Protein AF-A0A524MR75-F1 (afdb_monomer_lite)

Foldseek 3Di:
DDDPDPDPPVVVVVVVVVVVVVVVVVVVVVVPVVLVVVLVCCCVVVVDDPDPVVNCVSVVVSVVVVVVVCVVVVVVVQQVCCPDPQRGPPNDD

Secondary structure (DSSP, 8-state):
-------HHHHHHHHHHHHHHHHHHHHHHHHHHHHHHHHHHHHHHTT----HHHHHHHHHHHHHHHHHHHHHHHHHHHHHT-BTTB-TTTS--

Radius of gyration: 23.27 Å; chains: 1; bounding box: 49×64×50 Å

Structure (mmCIF, N/CA/C/O backbone):
data_AF-A0A524MR75-F1
#
_entry.id   AF-A0A524MR75-F1
#
loop_
_atom_site.group_PDB
_atom_site.id
_atom_site.type_symbol
_atom_site.label_atom_id
_atom_site.label_alt_id
_atom_site.label_comp_id
_atom_site.label_asym_id
_atom_site.label_entity_id
_atom_site.label_seq_id
_atom_site.pdbx_PDB_ins_code
_atom_site.Cartn_x
_atom_site.Cartn_y
_atom_site.Cartn_z
_atom_site.occupancy
_atom_site.B_iso_or_equiv
_atom_site.auth_seq_id
_atom_site.auth_comp_id
_atom_site.auth_asym_id
_atom_site.auth_atom_id
_atom_site.pdbx_PDB_model_num
ATOM 1 N N . MET A 1 1 ? 26.734 42.754 -31.546 1.00 48.81 1 MET A N 1
ATOM 2 C CA . MET A 1 1 ? 25.582 42.226 -30.788 1.00 48.81 1 MET A CA 1
ATOM 3 C C . MET A 1 1 ? 25.769 40.725 -30.623 1.00 48.81 1 MET A C 1
ATOM 5 O O . MET A 1 1 ? 25.618 40.012 -31.602 1.00 48.81 1 MET A O 1
ATOM 9 N N . SER A 1 2 ? 26.198 40.270 -29.442 1.00 53.72 2 SER A N 1
ATOM 10 C CA . SER A 1 2 ? 26.284 38.839 -29.116 1.00 53.72 2 SER A CA 1
ATOM 11 C C . SER A 1 2 ? 24.911 38.387 -28.624 1.00 53.72 2 SER A C 1
ATOM 13 O O . SER A 1 2 ? 24.395 38.954 -27.660 1.00 53.72 2 SER A O 1
ATOM 15 N N . ASP A 1 3 ? 24.301 37.456 -29.348 1.00 58.81 3 ASP A N 1
ATOM 16 C CA . ASP A 1 3 ? 22.954 36.945 -29.113 1.00 58.81 3 ASP A CA 1
ATOM 17 C C . ASP A 1 3 ? 22.938 36.063 -27.853 1.00 58.81 3 ASP A C 1
ATOM 19 O O . ASP A 1 3 ? 23.550 34.996 -27.801 1.00 58.81 3 ASP A O 1
ATOM 23 N N . ASN A 1 4 ? 22.278 36.550 -26.803 1.00 65.38 4 ASN A N 1
ATOM 24 C CA . ASN A 1 4 ? 22.024 35.820 -25.567 1.00 65.38 4 ASN A CA 1
ATOM 25 C C . ASN A 1 4 ? 20.713 35.045 -25.739 1.00 65.38 4 ASN A C 1
ATOM 27 O O . ASN A 1 4 ? 19.657 35.521 -25.329 1.00 65.38 4 ASN A O 1
ATOM 31 N N . GLN A 1 5 ? 20.770 33.877 -26.383 1.00 65.69 5 GLN A N 1
ATOM 32 C CA . GLN A 1 5 ? 19.628 32.964 -26.456 1.00 65.69 5 GLN A CA 1
ATOM 33 C C . GLN A 1 5 ? 19.525 32.193 -25.131 1.00 65.69 5 GLN A C 1
ATOM 35 O O . GLN A 1 5 ? 20.377 31.339 -24.862 1.00 65.69 5 GLN A O 1
ATOM 40 N N . PRO A 1 6 ? 18.518 32.462 -24.276 1.00 60.31 6 PRO A N 1
ATOM 41 C CA . PRO A 1 6 ? 18.372 31.738 -23.029 1.00 60.31 6 PRO A CA 1
ATOM 42 C C . PRO A 1 6 ? 18.047 30.276 -23.331 1.00 60.31 6 PRO A C 1
ATOM 44 O O . PRO A 1 6 ? 17.108 29.943 -24.051 1.00 60.31 6 PRO A O 1
ATOM 47 N N . ASP A 1 7 ? 18.864 29.411 -22.752 1.00 60.19 7 ASP A N 1
ATOM 48 C CA . ASP A 1 7 ? 18.741 27.966 -22.689 1.00 60.19 7 ASP A CA 1
ATOM 49 C C . ASP A 1 7 ? 17.295 27.419 -22.705 1.00 60.19 7 ASP A C 1
ATOM 51 O O . ASP A 1 7 ? 16.629 27.245 -21.678 1.00 60.19 7 ASP A O 1
ATOM 55 N N . ARG A 1 8 ? 16.822 27.058 -23.899 1.00 60.59 8 ARG A N 1
ATOM 56 C CA . ARG A 1 8 ? 15.528 26.394 -24.099 1.00 60.59 8 ARG A CA 1
ATOM 57 C C . ARG A 1 8 ? 15.554 24.915 -23.680 1.00 60.59 8 ARG A C 1
ATOM 59 O O . ARG A 1 8 ? 14.507 24.330 -23.421 1.00 60.59 8 ARG A O 1
ATOM 66 N N . SER A 1 9 ? 16.737 24.308 -23.580 1.00 58.38 9 SER A N 1
ATOM 67 C CA . SER A 1 9 ? 16.922 22.875 -23.316 1.00 58.38 9 SER A CA 1
ATOM 68 C C . SER A 1 9 ? 16.774 22.497 -21.832 1.00 58.38 9 SER A C 1
ATOM 70 O O . SER A 1 9 ? 16.170 21.470 -21.520 1.00 58.38 9 SER A O 1
ATOM 72 N N . ARG A 1 10 ? 17.250 23.341 -20.902 1.00 60.12 10 ARG A N 1
ATOM 73 C CA . ARG A 1 10 ? 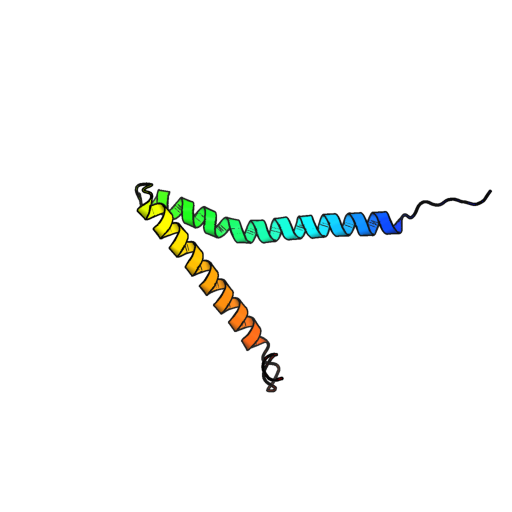17.092 23.181 -19.446 1.00 60.12 10 ARG A CA 1
ATOM 74 C C . ARG A 1 10 ? 15.629 23.273 -19.051 1.00 60.12 10 ARG A C 1
ATOM 76 O O . ARG A 1 10 ? 15.191 22.492 -18.217 1.00 60.12 10 ARG A O 1
ATOM 83 N N . ASN A 1 11 ? 14.880 24.178 -19.677 1.00 60.31 11 ASN A N 1
ATOM 84 C CA . ASN A 1 11 ? 13.459 24.374 -19.395 1.00 60.31 11 ASN A CA 1
ATOM 85 C C . ASN A 1 11 ? 12.616 23.148 -19.782 1.00 60.31 11 ASN A C 1
ATOM 87 O O . ASN A 1 11 ? 11.742 22.750 -19.017 1.00 60.31 11 ASN A O 1
ATOM 91 N N . ILE A 1 12 ? 12.922 22.487 -20.908 1.00 63.91 12 ILE A N 1
ATOM 92 C CA . ILE A 1 12 ? 12.242 21.234 -21.279 1.00 63.91 12 ILE A CA 1
ATOM 93 C C . ILE A 1 12 ? 12.622 20.100 -20.323 1.00 63.91 12 ILE A C 1
ATOM 95 O O . ILE A 1 12 ? 11.734 19.413 -19.836 1.00 63.91 12 ILE A O 1
ATOM 99 N N . LYS A 1 13 ? 13.906 19.935 -19.972 1.00 62.28 13 LYS A N 1
ATOM 100 C CA . LYS A 1 13 ? 14.329 18.901 -19.007 1.00 62.28 13 LYS A CA 1
ATOM 101 C C . LYS A 1 13 ? 13.724 19.110 -17.612 1.00 62.28 13 LYS A C 1
ATOM 103 O O . LYS A 1 13 ? 13.304 18.140 -16.985 1.00 62.28 13 LYS A O 1
ATOM 108 N N . ALA A 1 14 ? 13.644 20.358 -17.147 1.00 62.59 14 ALA A N 1
ATOM 109 C CA . ALA A 1 14 ? 13.002 20.716 -15.883 1.00 62.59 14 ALA A CA 1
ATOM 110 C C . ALA A 1 14 ? 11.486 20.441 -15.912 1.00 62.59 14 ALA A C 1
ATOM 112 O O . ALA A 1 14 ? 10.946 19.898 -14.950 1.00 62.59 14 ALA A O 1
ATOM 113 N N . GLY A 1 15 ? 10.817 20.728 -17.036 1.00 77.25 15 GLY A N 1
ATOM 114 C CA . GLY A 1 15 ? 9.411 20.377 -17.252 1.00 77.25 15 GLY A CA 1
ATOM 115 C C . GLY A 1 15 ? 9.168 18.865 -17.273 1.00 77.25 15 GLY A C 1
ATOM 116 O O . GLY A 1 15 ? 8.263 18.380 -16.600 1.00 77.25 15 GLY A O 1
ATOM 117 N N . THR A 1 16 ? 10.012 18.096 -17.969 1.00 84.81 16 THR A N 1
ATOM 118 C CA . THR A 1 16 ? 9.908 16.629 -18.028 1.00 84.81 16 THR A CA 1
ATOM 119 C C . THR A 1 16 ? 10.108 15.982 -16.659 1.00 84.81 16 THR A C 1
ATOM 121 O O . THR A 1 16 ? 9.383 15.050 -16.322 1.00 84.81 16 THR A O 1
ATOM 124 N N . ALA A 1 17 ? 11.047 16.478 -15.846 1.00 86.19 17 ALA A N 1
ATOM 125 C CA . ALA A 1 17 ? 11.243 15.980 -14.486 1.00 86.19 17 ALA A CA 1
ATOM 126 C C . ALA A 1 17 ? 10.000 16.219 -13.612 1.00 86.19 17 ALA A C 1
ATOM 128 O O . ALA A 1 17 ? 9.536 15.296 -12.946 1.00 86.19 17 ALA A O 1
ATOM 129 N N . GLY A 1 18 ? 9.411 17.420 -13.666 1.00 89.31 18 GLY A N 1
ATOM 130 C CA . GLY A 1 18 ? 8.167 17.725 -12.951 1.00 89.31 18 GLY A CA 1
ATOM 131 C C . GLY A 1 18 ? 6.998 16.829 -13.376 1.00 89.31 18 GLY A C 1
ATOM 132 O O . GLY A 1 18 ? 6.278 16.304 -12.527 1.00 89.31 18 GLY A O 1
ATOM 133 N N . LEU A 1 19 ? 6.855 16.580 -14.680 1.00 91.94 19 LEU A N 1
ATOM 134 C CA . LEU A 1 19 ? 5.848 15.657 -15.215 1.00 91.94 19 LEU A CA 1
ATOM 135 C C . LEU A 1 19 ? 6.091 14.207 -14.771 1.00 91.94 19 LEU A C 1
ATOM 137 O O . LEU A 1 19 ? 5.135 13.510 -14.442 1.00 91.94 19 LEU A O 1
ATOM 141 N N . ALA A 1 20 ? 7.348 13.761 -14.705 1.00 91.06 20 ALA A N 1
ATOM 142 C CA . ALA A 1 20 ? 7.696 12.427 -14.219 1.00 91.06 20 ALA A CA 1
ATOM 143 C C . ALA A 1 20 ? 7.329 12.246 -12.737 1.00 91.06 20 ALA A C 1
ATOM 145 O O . ALA A 1 20 ? 6.729 11.235 -12.380 1.00 91.06 20 ALA A O 1
ATOM 146 N N . PHE A 1 21 ? 7.608 13.236 -11.882 1.00 93.56 21 PHE A N 1
ATOM 147 C CA . PHE A 1 21 ? 7.179 13.199 -10.479 1.00 93.56 21 PHE A CA 1
ATOM 148 C C . PHE A 1 21 ? 5.654 13.212 -10.334 1.00 93.56 21 PHE A C 1
ATOM 150 O O . PHE A 1 21 ? 5.120 12.473 -9.509 1.00 93.56 21 PHE A O 1
ATOM 157 N N . GLY A 1 22 ? 4.946 13.989 -11.160 1.00 93.19 22 GLY A N 1
ATOM 158 C CA . GLY A 1 22 ? 3.482 13.972 -11.202 1.00 93.19 22 GLY A CA 1
ATOM 159 C C . GLY A 1 22 ? 2.925 12.601 -11.596 1.00 93.19 22 GLY A C 1
ATOM 160 O O . GLY A 1 22 ? 2.043 12.076 -10.919 1.00 93.19 22 GLY A O 1
ATOM 161 N N . ALA A 1 23 ? 3.483 11.981 -12.638 1.00 93.50 23 ALA A N 1
ATOM 162 C CA . ALA A 1 23 ? 3.093 10.644 -13.079 1.00 93.50 23 ALA A CA 1
ATOM 163 C C . ALA A 1 23 ? 3.364 9.579 -12.003 1.00 93.50 23 ALA A C 1
ATOM 165 O O . ALA A 1 23 ? 2.496 8.751 -11.732 1.00 93.50 23 ALA A O 1
ATOM 166 N N . LEU A 1 24 ? 4.524 9.632 -11.338 1.00 91.12 24 LEU A N 1
ATOM 167 C CA . LEU A 1 24 ? 4.829 8.758 -10.202 1.00 91.12 24 LEU A CA 1
ATOM 168 C C . LEU A 1 24 ? 3.822 8.953 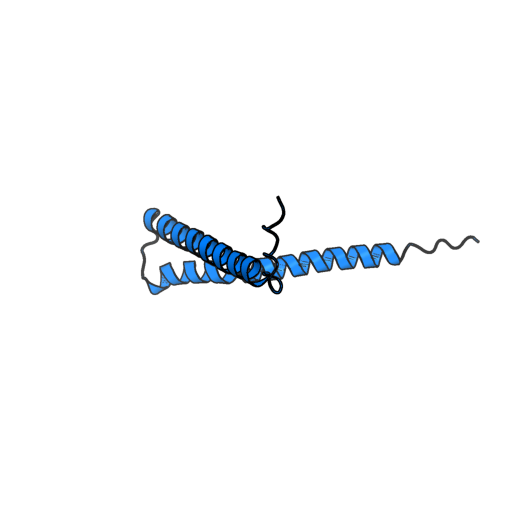-9.063 1.00 91.12 24 LEU A C 1
ATOM 170 O O . LEU A 1 24 ? 3.318 7.970 -8.529 1.00 91.12 24 LEU A O 1
ATOM 174 N N . GLY A 1 25 ? 3.481 10.200 -8.728 1.00 89.69 25 GLY A N 1
ATOM 175 C CA . GLY A 1 25 ? 2.485 10.511 -7.702 1.00 89.69 25 GLY A CA 1
ATOM 176 C C . GLY A 1 25 ? 1.109 9.908 -7.998 1.00 89.69 25 GLY A C 1
ATOM 177 O O . GLY A 1 25 ? 0.485 9.351 -7.099 1.00 89.69 25 GLY A O 1
ATOM 178 N N . ILE A 1 26 ? 0.664 9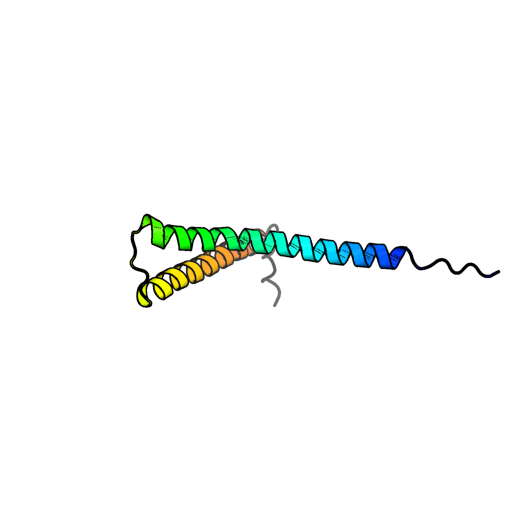.945 -9.258 1.00 91.12 26 ILE A N 1
ATOM 179 C CA . ILE A 1 26 ? -0.603 9.329 -9.681 1.00 91.12 26 ILE A CA 1
ATOM 180 C C . ILE A 1 26 ? -0.545 7.804 -9.532 1.00 91.12 26 ILE A C 1
ATOM 182 O O . ILE A 1 26 ? -1.462 7.219 -8.965 1.00 91.12 26 ILE A O 1
ATOM 186 N N . VAL A 1 2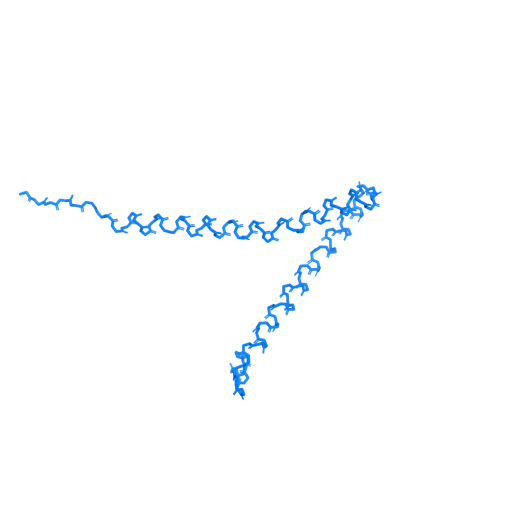7 ? 0.537 7.161 -9.988 1.00 87.62 27 VAL A N 1
ATOM 187 C CA . VAL A 1 27 ? 0.688 5.695 -9.922 1.00 87.62 27 VAL A CA 1
ATOM 188 C C . VAL A 1 27 ? 0.761 5.204 -8.476 1.00 87.62 27 VAL A C 1
ATOM 190 O O . VAL A 1 27 ? 0.067 4.258 -8.109 1.00 87.62 27 VAL A O 1
ATOM 193 N N . TYR A 1 28 ? 1.563 5.855 -7.629 1.00 82.94 28 TYR A N 1
ATOM 194 C CA . TYR A 1 28 ? 1.622 5.516 -6.205 1.00 82.94 28 TYR A CA 1
ATOM 195 C C . TYR A 1 28 ? 0.303 5.820 -5.484 1.00 82.94 28 TYR A C 1
ATOM 197 O O . TYR A 1 28 ? -0.069 5.086 -4.569 1.00 82.94 28 TYR A O 1
ATOM 205 N N . GLY A 1 29 ? -0.426 6.852 -5.918 1.00 83.06 29 GLY A N 1
ATOM 206 C CA . GLY A 1 29 ? -1.780 7.136 -5.453 1.00 83.06 29 GLY A CA 1
ATOM 207 C C . GLY A 1 29 ? -2.746 5.998 -5.776 1.00 83.06 29 GLY A C 1
ATOM 208 O O . GLY A 1 29 ? -3.394 5.482 -4.869 1.00 83.06 29 GLY A O 1
ATOM 209 N N . ASP A 1 30 ? -2.791 5.554 -7.034 1.00 85.06 30 ASP A N 1
ATOM 210 C CA . ASP A 1 30 ? -3.675 4.479 -7.501 1.00 85.06 30 ASP A CA 1
ATOM 211 C C . ASP A 1 30 ? -3.445 3.163 -6.733 1.00 85.06 30 ASP A C 1
ATOM 213 O O . ASP A 1 30 ? -4.396 2.556 -6.239 1.00 85.06 30 ASP A O 1
ATOM 217 N N . ILE A 1 31 ? -2.179 2.798 -6.482 1.00 82.88 31 ILE A N 1
ATOM 218 C CA . ILE A 1 31 ? -1.806 1.629 -5.661 1.00 82.88 31 ILE A CA 1
ATOM 219 C C . ILE A 1 31 ? -2.405 1.712 -4.243 1.00 82.88 31 ILE A C 1
ATOM 221 O O . ILE A 1 31 ? -2.828 0.696 -3.690 1.00 82.88 31 ILE A O 1
ATOM 225 N N . GLY A 1 32 ? -2.457 2.912 -3.657 1.00 75.38 32 GLY A N 1
ATOM 226 C CA . GLY A 1 32 ? -2.942 3.155 -2.296 1.00 75.38 32 GLY A CA 1
ATOM 227 C C . GLY A 1 32 ? -4.455 3.358 -2.163 1.00 75.38 32 GLY A C 1
ATOM 228 O O . GLY A 1 32 ? -4.974 3.307 -1.046 1.00 75.38 32 GLY A O 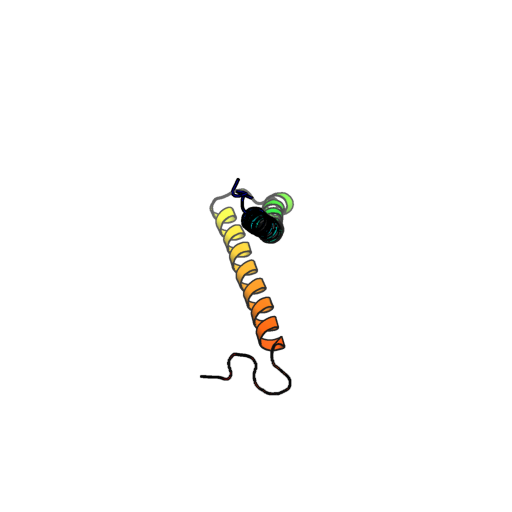1
ATOM 229 N N . THR A 1 33 ? -5.187 3.559 -3.262 1.00 80.94 33 THR A N 1
ATOM 230 C CA . THR A 1 33 ? -6.651 3.706 -3.194 1.00 80.94 33 THR A CA 1
ATOM 231 C C . THR A 1 33 ? -7.342 2.374 -2.900 1.00 80.94 33 THR A C 1
ATOM 233 O O . THR A 1 33 ? -8.264 2.311 -2.091 1.00 80.94 33 THR A O 1
ATOM 236 N N . SER A 1 34 ? -6.881 1.270 -3.489 1.00 82.75 34 SER A N 1
ATOM 237 C CA . SER A 1 34 ? -7.535 -0.028 -3.282 1.00 82.75 34 SER A CA 1
ATOM 238 C C . SER A 1 34 ? -7.560 -0.486 -1.810 1.00 82.75 34 SER A C 1
ATOM 240 O O . SER A 1 34 ? -8.632 -0.886 -1.346 1.00 82.75 34 SER A O 1
ATOM 242 N N . PRO A 1 35 ? -6.481 -0.351 -1.008 1.00 80.50 35 PRO A N 1
ATOM 243 C CA . PRO A 1 35 ? -6.520 -0.742 0.394 1.00 80.50 35 PRO A CA 1
ATOM 244 C C . PRO A 1 35 ? -7.343 0.233 1.237 1.00 80.50 35 PRO A C 1
ATOM 246 O O . PRO A 1 35 ? -8.036 -0.214 2.144 1.00 80.50 35 PRO A O 1
ATOM 249 N N . ILE A 1 36 ? -7.334 1.543 0.942 1.00 81.44 36 ILE A N 1
ATOM 250 C CA . ILE A 1 36 ? -8.124 2.509 1.726 1.00 81.44 36 ILE A CA 1
ATOM 251 C C . ILE A 1 36 ? -9.631 2.319 1.514 1.00 81.44 36 ILE A C 1
ATOM 253 O O . ILE A 1 36 ? -10.403 2.425 2.467 1.00 81.44 36 ILE A O 1
ATOM 257 N N . TYR A 1 37 ? -10.054 1.959 0.299 1.00 84.25 37 TYR A N 1
ATOM 258 C CA . TYR A 1 37 ? -11.440 1.570 0.045 1.00 84.25 37 TYR A CA 1
ATOM 259 C C . TYR A 1 37 ? -11.783 0.236 0.701 1.00 84.25 37 TYR A C 1
ATOM 261 O O . TYR A 1 37 ? -12.842 0.131 1.308 1.00 84.25 37 TYR A O 1
ATOM 269 N N . ALA A 1 38 ? -10.883 -0.750 0.660 1.00 82.88 38 ALA A N 1
ATOM 270 C CA . ALA A 1 38 ? -11.090 -2.024 1.347 1.00 82.88 38 ALA A CA 1
ATOM 271 C C . ALA A 1 38 ? -11.223 -1.852 2.873 1.00 82.88 38 ALA A C 1
ATOM 273 O O . ALA A 1 38 ? -12.050 -2.521 3.492 1.00 82.88 38 ALA A O 1
ATOM 274 N N . LEU A 1 39 ? -10.459 -0.928 3.472 1.00 83.56 39 LEU A N 1
ATOM 275 C CA . LEU A 1 39 ? -10.595 -0.530 4.878 1.00 83.56 39 LEU A CA 1
ATOM 276 C C . LEU A 1 39 ? -11.974 0.077 5.149 1.00 83.56 39 LEU A C 1
ATOM 278 O O . LEU A 1 39 ? -12.669 -0.352 6.063 1.00 83.56 39 LEU A O 1
ATOM 282 N N . ARG A 1 40 ? -12.392 1.060 4.343 1.00 81.19 40 ARG A N 1
ATOM 283 C CA . ARG A 1 40 ? -13.714 1.685 4.484 1.00 81.19 40 ARG A CA 1
ATOM 284 C C . ARG A 1 40 ? -14.834 0.645 4.385 1.00 81.19 40 ARG A C 1
ATOM 286 O O . ARG A 1 40 ? -15.725 0.621 5.226 1.00 81.19 40 ARG A O 1
ATOM 293 N N . GLU A 1 41 ? -14.734 -0.245 3.406 1.00 84.25 41 GLU A N 1
ATOM 294 C CA . GLU A 1 41 ? -15.706 -1.306 3.160 1.00 84.25 41 GLU A CA 1
ATOM 295 C C . GLU A 1 41 ? -15.763 -2.321 4.306 1.00 84.25 41 GLU A C 1
ATOM 297 O O . GLU A 1 41 ? -16.835 -2.800 4.653 1.00 84.25 41 GLU A O 1
ATOM 302 N N . THR A 1 42 ? -14.635 -2.634 4.950 1.00 81.38 42 THR A N 1
ATOM 303 C CA . THR A 1 42 ? -14.643 -3.565 6.088 1.00 81.38 42 THR A CA 1
ATOM 304 C C . THR A 1 42 ? -15.397 -2.998 7.286 1.00 81.38 42 THR A C 1
ATOM 306 O O . THR A 1 42 ? -16.070 -3.756 7.975 1.00 81.38 42 THR A O 1
ATOM 309 N N . PHE A 1 43 ? -15.345 -1.688 7.528 1.00 80.31 43 PHE A N 1
ATOM 310 C CA . PHE A 1 43 ? -16.135 -1.072 8.598 1.00 80.31 43 PHE A CA 1
ATOM 311 C C . PHE A 1 43 ? -17.608 -0.883 8.213 1.00 80.31 43 PHE A C 1
ATOM 313 O O . PHE A 1 43 ? -18.475 -1.191 9.031 1.00 80.31 43 PHE A O 1
ATOM 320 N N . ASP A 1 44 ? -17.888 -0.460 6.976 1.00 79.12 44 ASP A N 1
ATOM 321 C CA . ASP A 1 44 ? -19.256 -0.218 6.495 1.00 79.12 44 ASP A CA 1
ATOM 322 C C . ASP A 1 44 ? -20.042 -1.532 6.281 1.00 79.12 44 ASP A C 1
ATOM 324 O O . ASP A 1 44 ? -21.168 -1.663 6.760 1.00 79.12 44 ASP A O 1
ATOM 328 N N . SER A 1 45 ? -19.457 -2.539 5.620 1.00 76.50 45 SER A N 1
ATOM 329 C CA . SER A 1 45 ? -20.154 -3.787 5.257 1.00 76.50 45 SER A CA 1
ATOM 330 C C . SER A 1 45 ? -20.129 -4.867 6.335 1.00 76.50 45 SER A C 1
ATOM 332 O O . SER A 1 45 ? -21.058 -5.672 6.408 1.00 76.50 45 SER A O 1
ATOM 334 N N . ALA A 1 46 ? -19.114 -4.902 7.207 1.00 73.25 46 ALA A N 1
ATOM 335 C CA . ALA A 1 46 ? -19.085 -5.861 8.318 1.00 73.25 46 ALA A CA 1
ATOM 336 C C . ALA A 1 46 ? -19.761 -5.329 9.596 1.00 73.25 46 ALA A C 1
ATOM 338 O O . ALA A 1 46 ? -19.768 -6.027 10.611 1.00 73.25 46 ALA A O 1
ATOM 339 N N . ASN A 1 47 ? -20.325 -4.112 9.556 1.00 73.19 47 ASN A N 1
ATOM 340 C CA . ASN A 1 47 ? -20.974 -3.441 10.689 1.00 73.19 47 ASN A CA 1
ATOM 341 C C . ASN A 1 47 ? -20.079 -3.429 11.948 1.00 73.19 47 ASN A C 1
ATOM 343 O O . ASN A 1 47 ? -20.535 -3.573 13.087 1.00 73.19 47 ASN A O 1
ATOM 347 N N . LEU A 1 48 ? -18.764 -3.328 11.728 1.00 76.00 48 LEU A N 1
ATOM 348 C CA . LEU A 1 48 ? -17.775 -3.372 12.792 1.00 76.00 48 LEU A CA 1
ATOM 349 C C . LEU A 1 48 ? -17.829 -2.056 13.554 1.00 76.00 48 LEU A C 1
ATOM 351 O O . LEU A 1 48 ? -17.607 -0.984 12.994 1.00 76.00 48 LEU A O 1
ATOM 355 N N . ALA A 1 49 ? -18.049 -2.139 14.865 1.00 78.56 49 ALA A N 1
ATOM 356 C CA . ALA A 1 49 ? -17.879 -0.980 15.723 1.00 78.56 49 ALA A CA 1
ATOM 357 C C . ALA A 1 49 ? -16.454 -0.432 15.552 1.00 78.56 49 ALA A C 1
ATOM 359 O O . ALA A 1 49 ? -15.478 -1.190 15.644 1.00 78.56 49 ALA A O 1
ATOM 360 N N . VAL A 1 50 ? -16.340 0.881 15.332 1.00 77.19 50 VAL A N 1
ATOM 361 C CA . VAL A 1 50 ? -15.059 1.596 15.277 1.00 77.19 50 VAL A CA 1
ATOM 362 C C . VAL A 1 50 ? -14.493 1.662 16.696 1.00 77.19 50 VAL A C 1
ATOM 364 O O . VAL A 1 50 ? -14.619 2.650 17.411 1.00 77.19 50 VAL A O 1
ATOM 367 N N . SER A 1 51 ? -13.926 0.542 17.133 1.00 86.88 51 SER A N 1
ATOM 368 C CA . SER A 1 51 ? -13.176 0.414 18.374 1.00 86.88 51 SER A CA 1
ATOM 369 C C . SER A 1 51 ? -11.685 0.422 18.060 1.00 86.88 51 SER A C 1
ATOM 371 O O . SER A 1 51 ? -11.260 -0.026 16.993 1.00 86.88 51 SER A O 1
ATOM 373 N N . THR A 1 52 ? -10.872 0.882 19.008 1.00 85.00 52 THR A N 1
ATOM 374 C CA . THR A 1 52 ? -9.408 0.887 18.889 1.00 85.00 52 THR A CA 1
ATOM 375 C C . THR A 1 52 ? -8.857 -0.495 18.519 1.00 85.00 52 THR A C 1
ATOM 377 O O . THR A 1 52 ? -7.964 -0.609 17.684 1.00 85.00 52 THR A O 1
ATOM 380 N N . GLN A 1 53 ? -9.437 -1.561 19.079 1.00 88.25 53 GLN A N 1
ATOM 381 C CA . GLN A 1 53 ? -9.041 -2.939 18.786 1.00 88.25 53 GLN A CA 1
ATOM 382 C C . GLN A 1 53 ? -9.337 -3.332 17.331 1.00 88.25 53 GLN A C 1
ATOM 384 O O . GLN A 1 53 ? -8.475 -3.904 16.665 1.00 88.25 53 GLN A O 1
ATOM 389 N N . ASN A 1 54 ? -10.523 -2.992 16.819 1.00 84.88 54 ASN A N 1
ATOM 390 C CA . ASN A 1 54 ? -10.905 -3.303 15.441 1.00 84.88 54 ASN A CA 1
ATOM 391 C C . ASN A 1 54 ? -10.106 -2.466 14.435 1.00 84.88 54 ASN A C 1
ATOM 393 O O . ASN A 1 54 ? -9.685 -2.990 13.410 1.00 84.88 54 ASN A O 1
ATOM 397 N N . ALA A 1 55 ? -9.834 -1.196 14.750 1.00 85.38 55 ALA A N 1
ATOM 398 C CA . ALA A 1 55 ? -8.997 -0.323 13.930 1.00 85.38 55 ALA A CA 1
ATOM 399 C C . ALA A 1 55 ? -7.589 -0.903 13.739 1.00 85.38 55 ALA A C 1
ATOM 401 O O . ALA A 1 55 ? -7.140 -1.064 12.605 1.00 85.38 55 ALA A O 1
ATOM 402 N N . TYR A 1 56 ? -6.915 -1.287 14.830 1.00 89.06 56 TYR A N 1
ATOM 403 C CA . TYR A 1 56 ? -5.592 -1.906 14.738 1.00 89.06 56 TYR A CA 1
ATOM 404 C C . TYR A 1 56 ? -5.630 -3.296 14.098 1.00 89.06 56 TYR A C 1
ATOM 406 O O . TYR A 1 56 ? -4.721 -3.630 13.340 1.00 89.06 56 TYR A O 1
ATOM 414 N N . GLY A 1 57 ? -6.676 -4.089 14.353 1.00 87.81 57 GLY A N 1
ATOM 415 C CA . GLY A 1 57 ? -6.853 -5.404 13.735 1.00 87.81 57 GLY A CA 1
ATOM 416 C C . GLY A 1 57 ? -6.950 -5.313 12.214 1.00 87.81 57 GLY A C 1
ATOM 417 O O . GLY A 1 57 ? -6.147 -5.915 11.506 1.00 87.81 57 GLY A O 1
ATOM 418 N N . VAL A 1 58 ? -7.872 -4.491 11.713 1.00 87.38 58 VAL A N 1
ATOM 419 C CA . VAL A 1 58 ? -8.098 -4.306 10.276 1.00 87.38 58 VAL A CA 1
ATOM 420 C C . VAL A 1 58 ? -6.884 -3.643 9.605 1.00 87.38 58 VAL A C 1
ATOM 422 O O . VAL A 1 58 ? -6.443 -4.099 8.549 1.00 87.38 58 VAL A O 1
ATOM 425 N N . ALA A 1 59 ? -6.278 -2.627 10.233 1.00 87.75 59 ALA A N 1
ATOM 426 C CA . ALA A 1 59 ? -5.060 -1.996 9.716 1.00 87.75 59 ALA A CA 1
ATOM 427 C C . ALA A 1 59 ? -3.890 -2.990 9.614 1.00 87.75 59 ALA A C 1
ATOM 429 O O . ALA A 1 59 ? -3.183 -3.008 8.607 1.00 87.75 59 ALA A O 1
ATOM 430 N N . SER A 1 60 ? -3.714 -3.852 10.621 1.00 89.94 60 SER A N 1
ATOM 431 C CA . SER A 1 60 ? -2.704 -4.915 10.611 1.00 89.94 60 SER A CA 1
ATOM 432 C C . SER A 1 60 ? -2.966 -5.930 9.497 1.00 89.94 60 SER A C 1
ATOM 434 O O . SER A 1 60 ? -2.045 -6.289 8.765 1.00 89.94 60 SER A O 1
ATOM 436 N N . THR A 1 61 ? -4.219 -6.353 9.299 1.00 88.62 61 THR A N 1
ATOM 437 C CA . THR A 1 61 ? -4.585 -7.272 8.212 1.00 88.62 61 THR A CA 1
ATOM 438 C C . THR A 1 61 ? -4.254 -6.689 6.843 1.00 88.62 61 THR A C 1
ATOM 440 O O . THR A 1 61 ? -3.646 -7.374 6.023 1.00 88.62 61 THR A O 1
ATOM 443 N N . VAL A 1 62 ? -4.597 -5.423 6.598 1.00 87.94 62 VAL A N 1
ATOM 444 C CA . VAL A 1 62 ? -4.275 -4.754 5.330 1.00 87.94 62 VAL A CA 1
ATOM 445 C C . VAL A 1 62 ? -2.767 -4.593 5.152 1.00 87.94 62 VAL A C 1
ATOM 447 O O . VAL A 1 62 ? -2.251 -4.858 4.067 1.00 87.94 62 VAL A O 1
ATOM 450 N N . PHE A 1 63 ? -2.046 -4.233 6.215 1.00 89.19 63 PHE A N 1
ATOM 451 C CA . PHE A 1 63 ? -0.589 -4.142 6.192 1.00 89.19 63 PHE A CA 1
ATOM 452 C C . PHE A 1 63 ? 0.058 -5.478 5.800 1.00 89.19 63 PHE A C 1
ATOM 454 O O . PHE A 1 63 ? 0.831 -5.536 4.843 1.00 89.19 63 PHE A O 1
ATOM 461 N N . TRP A 1 64 ? -0.298 -6.570 6.480 1.00 92.06 64 TRP A N 1
ATOM 462 C CA . TRP A 1 64 ? 0.253 -7.893 6.185 1.00 92.06 64 TRP A CA 1
ATOM 463 C C . TRP A 1 64 ? -0.163 -8.413 4.809 1.00 92.06 64 TRP A C 1
ATOM 465 O O . TRP A 1 64 ? 0.666 -8.993 4.109 1.00 92.06 64 TRP A O 1
ATOM 475 N N . ALA A 1 65 ? -1.401 -8.163 4.376 1.00 88.25 65 ALA A N 1
ATOM 476 C CA . ALA A 1 65 ? -1.852 -8.525 3.036 1.00 88.25 65 ALA A CA 1
ATOM 477 C C . ALA A 1 65 ? -1.029 -7.817 1.948 1.00 88.25 65 ALA A C 1
ATOM 479 O O . ALA A 1 65 ? -0.604 -8.462 0.992 1.00 88.25 65 ALA A O 1
ATOM 480 N N . LEU A 1 66 ? -0.744 -6.520 2.110 1.00 86.94 66 LEU A N 1
ATOM 481 C CA . LEU A 1 66 ? 0.093 -5.765 1.174 1.00 86.94 66 LEU A CA 1
ATOM 482 C C . LEU A 1 66 ? 1.523 -6.303 1.120 1.00 86.94 66 LEU A C 1
ATOM 484 O O . LEU A 1 66 ? 2.040 -6.511 0.024 1.00 86.94 66 LEU A O 1
ATOM 488 N N . ILE A 1 67 ? 2.138 -6.580 2.276 1.00 88.88 67 ILE A N 1
ATOM 489 C CA . ILE A 1 67 ? 3.474 -7.188 2.336 1.00 88.88 67 ILE A CA 1
ATOM 490 C C . ILE A 1 67 ? 3.483 -8.524 1.598 1.00 88.88 67 ILE A C 1
ATOM 492 O O . ILE A 1 67 ? 4.326 -8.724 0.733 1.00 88.88 67 ILE A O 1
ATOM 496 N N . ILE A 1 68 ? 2.518 -9.408 1.860 1.00 88.81 68 ILE A N 1
ATOM 497 C CA . ILE A 1 68 ? 2.453 -10.721 1.209 1.00 88.81 68 ILE A CA 1
ATOM 498 C C . ILE A 1 68 ? 2.245 -10.578 -0.302 1.00 88.81 68 ILE A C 1
ATOM 500 O O . ILE A 1 68 ? 2.972 -11.199 -1.074 1.00 88.81 68 ILE A O 1
ATOM 504 N N . VAL A 1 69 ? 1.292 -9.754 -0.748 1.00 85.50 69 VAL A N 1
ATOM 505 C CA . VAL A 1 69 ? 1.007 -9.563 -2.180 1.00 85.50 69 VAL A CA 1
ATOM 506 C C . VAL A 1 69 ? 2.223 -8.998 -2.905 1.00 85.50 69 VAL A C 1
ATOM 508 O O . VAL A 1 69 ? 2.581 -9.502 -3.968 1.00 85.50 69 VAL A O 1
ATOM 511 N N . ILE A 1 70 ? 2.880 -7.984 -2.338 1.00 84.56 70 ILE A N 1
ATOM 512 C CA . ILE A 1 70 ? 4.095 -7.399 -2.907 1.00 84.56 70 ILE A CA 1
ATOM 513 C C . ILE A 1 70 ? 5.209 -8.446 -2.900 1.00 84.56 70 ILE A C 1
ATOM 515 O O . ILE A 1 70 ? 5.731 -8.766 -3.959 1.00 84.56 70 ILE A O 1
ATOM 519 N N . SER A 1 71 ? 5.532 -9.058 -1.763 1.00 85.88 71 SER A N 1
ATOM 520 C CA . SER A 1 71 ? 6.584 -10.073 -1.683 1.00 85.88 71 SER A CA 1
ATOM 521 C C . SER A 1 71 ? 6.364 -11.203 -2.680 1.00 85.88 71 SER A C 1
ATOM 523 O O . SER A 1 71 ? 7.282 -11.511 -3.422 1.00 85.88 71 SER A O 1
ATOM 525 N N . VAL A 1 72 ? 5.159 -11.766 -2.782 1.00 84.25 72 VAL A N 1
ATOM 526 C CA . VAL A 1 72 ? 4.865 -12.852 -3.728 1.00 84.25 72 VAL A CA 1
ATOM 527 C C . VAL A 1 72 ? 4.944 -12.371 -5.173 1.00 84.25 72 VAL A C 1
ATOM 529 O O . VAL A 1 72 ? 5.546 -13.048 -5.997 1.00 84.25 72 VAL A O 1
ATOM 532 N N . LYS A 1 73 ? 4.375 -11.211 -5.510 1.00 78.62 73 LYS A N 1
ATOM 533 C CA . LYS A 1 73 ? 4.371 -10.695 -6.887 1.00 78.62 73 LYS A CA 1
ATOM 534 C C . LYS A 1 73 ? 5.778 -10.312 -7.351 1.00 78.62 73 LYS A C 1
ATOM 536 O O . LYS A 1 73 ? 6.134 -10.578 -8.496 1.00 78.62 73 LYS A O 1
ATOM 541 N N . TYR A 1 74 ? 6.582 -9.737 -6.459 1.00 77.56 74 TYR A N 1
ATOM 542 C CA . TYR A 1 74 ? 7.977 -9.395 -6.720 1.00 77.56 74 TYR A CA 1
ATOM 543 C C . TYR A 1 74 ? 8.873 -10.637 -6.727 1.00 77.56 74 TYR A C 1
ATOM 545 O O . TYR A 1 74 ? 9.665 -10.769 -7.652 1.00 77.56 74 TYR A O 1
ATOM 553 N N . LEU A 1 75 ? 8.715 -11.586 -5.795 1.00 78.12 75 LEU A N 1
ATOM 554 C CA . LEU A 1 75 ? 9.417 -12.876 -5.859 1.00 78.12 75 LEU A CA 1
ATOM 555 C C . LEU A 1 75 ? 9.056 -13.626 -7.137 1.00 78.12 75 LEU A C 1
ATOM 557 O O . LEU A 1 75 ? 9.940 -14.147 -7.792 1.00 78.12 75 LEU A O 1
ATOM 561 N N . ALA A 1 76 ? 7.783 -13.662 -7.527 1.00 75.56 76 ALA A N 1
ATOM 562 C CA . ALA A 1 76 ? 7.359 -14.305 -8.764 1.00 75.56 76 ALA A CA 1
ATOM 563 C C . ALA A 1 76 ? 7.949 -13.616 -9.999 1.00 75.56 76 ALA A C 1
ATOM 565 O O . ALA A 1 76 ? 8.234 -14.295 -10.977 1.00 75.56 76 ALA A O 1
ATOM 566 N N . LEU A 1 77 ? 8.152 -12.294 -9.970 1.00 72.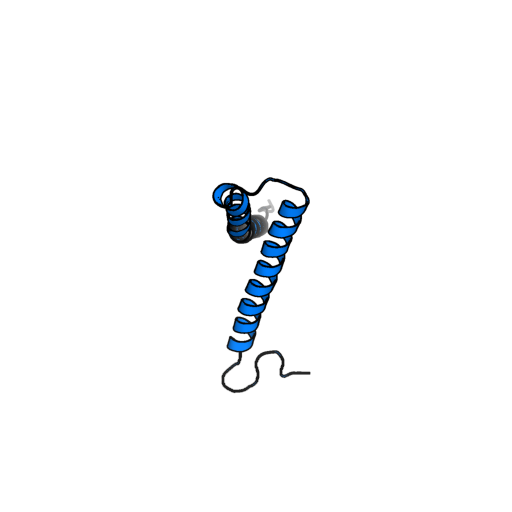81 77 LEU A N 1
ATOM 567 C CA . LEU A 1 77 ? 8.834 -11.567 -11.041 1.00 72.81 77 LEU A CA 1
ATOM 568 C C . LEU A 1 77 ? 10.339 -11.858 -11.056 1.00 72.81 77 LEU A C 1
ATOM 570 O O . LEU A 1 77 ? 10.881 -12.086 -12.130 1.00 72.81 77 LEU A O 1
ATOM 574 N N . VAL A 1 78 ? 10.992 -11.906 -9.892 1.00 70.88 78 VAL A N 1
ATOM 575 C CA . VAL A 1 78 ? 12.409 -12.288 -9.756 1.00 70.88 78 VAL A CA 1
ATOM 576 C C . VAL A 1 78 ? 12.627 -13.730 -10.217 1.00 70.88 78 VAL A C 1
ATOM 578 O O . VAL A 1 78 ? 13.509 -13.974 -11.027 1.00 70.88 78 VAL A O 1
ATOM 581 N N . MET A 1 79 ? 11.771 -14.661 -9.797 1.00 66.00 79 MET A N 1
ATOM 582 C CA . MET A 1 79 ? 11.810 -16.062 -10.223 1.00 66.00 79 MET A CA 1
ATOM 583 C C . MET A 1 79 ? 11.373 -16.240 -11.686 1.00 66.00 79 MET A C 1
ATOM 585 O O . MET A 1 79 ? 11.851 -17.133 -12.364 1.00 66.00 79 MET A O 1
ATOM 589 N N . ARG A 1 80 ? 10.496 -15.391 -12.247 1.00 63.31 80 ARG A N 1
ATOM 590 C CA . ARG A 1 80 ? 10.227 -15.393 -13.705 1.00 63.31 80 ARG A CA 1
ATOM 591 C C . ARG A 1 80 ? 11.342 -14.765 -14.525 1.00 63.31 80 ARG A C 1
ATOM 593 O O . ARG A 1 80 ? 11.394 -15.013 -15.725 1.00 63.31 80 ARG A O 1
ATOM 600 N N . ALA A 1 81 ? 12.177 -13.932 -13.914 1.00 59.62 81 ALA A N 1
ATOM 601 C CA . ALA A 1 81 ? 13.393 -13.432 -14.533 1.00 59.62 81 ALA A CA 1
ATOM 602 C C . ALA A 1 81 ? 14.503 -14.498 -14.553 1.00 59.62 81 ALA A C 1
ATOM 604 O O . ALA A 1 81 ? 15.610 -14.191 -14.996 1.00 59.62 81 ALA A O 1
ATOM 605 N N . ASP A 1 82 ? 14.204 -15.740 -14.140 1.00 58.88 82 ASP A N 1
ATOM 606 C CA . ASP A 1 82 ? 15.014 -16.909 -14.460 1.00 58.88 82 ASP A CA 1
ATOM 607 C C . ASP A 1 82 ? 15.142 -17.026 -15.980 1.00 58.88 82 ASP A C 1
ATOM 609 O O . ASP A 1 82 ? 14.227 -17.378 -16.731 1.00 58.88 82 ASP A O 1
ATOM 613 N N . ASN A 1 83 ? 16.323 -16.629 -16.427 1.00 56.09 83 ASN A N 1
ATOM 614 C CA . ASN A 1 83 ? 16.692 -16.476 -17.808 1.00 56.09 83 ASN A CA 1
ATOM 615 C C . ASN A 1 83 ? 17.177 -17.830 -18.325 1.00 56.09 83 ASN A C 1
ATOM 617 O O . ASN A 1 83 ? 18.310 -18.217 -18.068 1.00 56.09 83 ASN A O 1
ATOM 621 N N . HIS A 1 84 ? 16.311 -18.561 -19.028 1.00 57.03 84 HIS A N 1
ATOM 622 C CA . HIS A 1 84 ? 16.691 -19.650 -19.940 1.00 57.03 84 HIS A CA 1
ATOM 623 C C . HIS A 1 84 ? 17.794 -20.619 -19.443 1.00 57.03 84 HIS A C 1
ATOM 625 O O . HIS A 1 84 ? 18.645 -21.032 -20.225 1.00 57.03 84 HIS A O 1
ATOM 631 N N . GLY A 1 85 ? 17.769 -21.024 -18.168 1.00 56.72 85 GLY A N 1
ATOM 632 C CA . GLY A 1 85 ? 18.675 -22.052 -17.631 1.00 56.72 85 GLY A CA 1
ATOM 633 C C . GLY A 1 85 ? 19.948 -21.558 -16.931 1.00 56.72 85 GLY A C 1
ATOM 634 O O . GLY A 1 85 ? 20.726 -22.393 -16.480 1.00 56.72 85 GLY A O 1
ATOM 635 N N . GLU A 1 86 ? 20.139 -20.251 -16.753 1.00 61.59 86 GLU A N 1
ATOM 636 C CA . GLU A 1 86 ? 21.188 -19.684 -15.893 1.00 61.59 86 GLU A CA 1
ATOM 637 C C . GLU A 1 86 ? 20.498 -18.875 -14.781 1.00 61.59 86 GLU A C 1
ATOM 639 O O . GLU A 1 86 ? 19.872 -17.854 -15.056 1.00 61.59 86 GLU A O 1
ATOM 644 N N . GLY A 1 87 ? 20.511 -19.381 -13.541 1.00 59.78 87 GLY A N 1
ATOM 645 C CA . GLY A 1 87 ? 19.711 -18.881 -12.408 1.00 59.78 87 GLY A CA 1
ATOM 646 C C . GLY A 1 87 ? 19.643 -17.350 -12.305 1.00 59.78 87 GLY A C 1
ATOM 647 O O . GLY A 1 87 ? 20.668 -16.666 -12.269 1.00 59.78 87 GLY A O 1
ATOM 648 N N . GLY A 1 88 ? 18.426 -16.802 -12.277 1.00 58.91 88 GLY A N 1
ATOM 649 C CA . GLY A 1 88 ? 18.184 -15.370 -12.373 1.00 58.91 88 GLY A CA 1
ATOM 650 C C . GLY A 1 88 ? 18.726 -14.605 -11.172 1.00 58.91 88 GLY A C 1
ATOM 651 O O . GLY A 1 88 ? 18.366 -14.925 -10.050 1.00 58.91 88 GLY A O 1
ATOM 652 N N . ILE A 1 89 ? 19.562 -13.585 -11.428 1.00 56.19 89 ILE A N 1
ATOM 653 C CA . ILE A 1 89 ? 20.018 -12.448 -10.578 1.00 56.19 89 ILE A CA 1
ATOM 654 C C . ILE A 1 89 ? 20.624 -12.785 -9.186 1.00 56.19 89 ILE A C 1
ATOM 656 O O . ILE A 1 89 ? 21.410 -12.006 -8.656 1.00 56.19 89 ILE A O 1
ATOM 660 N N . LEU A 1 90 ? 20.345 -13.951 -8.614 1.00 55.66 90 LEU A N 1
ATOM 661 C CA . LEU A 1 90 ? 20.782 -14.461 -7.316 1.00 55.66 90 LEU A CA 1
ATOM 662 C C . LEU A 1 90 ? 21.908 -15.500 -7.448 1.00 55.66 90 LEU A C 1
ATOM 664 O O . LEU A 1 90 ? 22.403 -15.987 -6.438 1.00 55.66 90 LEU A O 1
ATOM 668 N N . ALA A 1 91 ? 22.319 -15.843 -8.674 1.00 54.81 91 ALA A N 1
ATOM 669 C CA . ALA A 1 91 ? 23.343 -16.854 -8.936 1.00 54.81 91 ALA A CA 1
ATOM 670 C C . ALA A 1 91 ? 24.793 -16.329 -8.906 1.00 54.81 91 ALA A C 1
ATOM 672 O O . ALA A 1 91 ? 25.708 -17.113 -9.138 1.00 54.81 91 ALA A O 1
ATOM 673 N N . LEU A 1 92 ? 25.035 -15.040 -8.627 1.00 45.12 92 LEU A N 1
ATOM 674 C CA . LEU A 1 92 ? 26.397 -14.494 -8.555 1.00 45.12 92 LEU A CA 1
ATOM 675 C C . LEU A 1 92 ? 26.680 -13.829 -7.199 1.00 45.12 92 LEU A C 1
ATOM 677 O O . LEU A 1 92 ? 26.638 -12.610 -7.044 1.00 45.12 92 LEU A O 1
ATOM 681 N N . THR A 1 93 ? 26.977 -14.667 -6.211 1.00 41.97 93 THR A N 1
ATOM 682 C CA . THR A 1 93 ? 27.941 -14.384 -5.139 1.00 41.97 93 THR A CA 1
ATOM 683 C C . THR A 1 93 ? 28.946 -15.520 -5.130 1.00 41.97 93 THR A C 1
ATOM 685 O O . THR A 1 93 ? 28.501 -16.678 -5.291 1.00 41.97 93 THR A O 1
#

pLDDT: mean 76.09, std 13.16, range [41.97, 93.56]

Sequence (93 aa):
MSDNQPDRSRNIKAGTAGLAFGALGIVYGDIGTSPIYALRETFDSANLAVSTQNAYGVASTVFWALIIVISVKYLALVMRADNHGEGGILALT